Protein AF-A0A3C0HRX6-F1 (afdb_monomer_lite)

Structure (mmCIF, N/CA/C/O backbone):
data_AF-A0A3C0HRX6-F1
#
_entry.id   AF-A0A3C0HRX6-F1
#
loop_
_atom_site.group_PDB
_atom_site.id
_atom_site.type_symbol
_atom_site.label_atom_id
_atom_site.label_alt_id
_atom_site.label_comp_id
_atom_site.label_asym_id
_atom_site.label_entity_id
_atom_site.label_seq_id
_atom_site.pdbx_PDB_ins_code
_atom_site.Cartn_x
_atom_site.Cartn_y
_atom_site.Cartn_z
_atom_site.occupancy
_atom_site.B_iso_or_equiv
_atom_site.auth_seq_id
_atom_site.auth_comp_id
_atom_site.auth_asym_id
_atom_site.auth_atom_id
_atom_site.pdbx_PDB_model_num
ATOM 1 N N . MET A 1 1 ? -12.037 11.827 -1.129 1.00 66.50 1 MET A N 1
ATOM 2 C CA . MET A 1 1 ? -11.758 10.408 -0.807 1.00 66.50 1 MET A CA 1
ATOM 3 C C . MET A 1 1 ? -10.413 10.347 -0.097 1.00 66.50 1 MET A C 1
ATOM 5 O O . MET A 1 1 ? -9.444 10.792 -0.698 1.00 66.50 1 MET A O 1
ATOM 9 N N . LEU A 1 2 ? -10.345 9.863 1.151 1.00 84.00 2 LEU A N 1
ATOM 10 C CA . LEU A 1 2 ? -9.117 9.902 1.969 1.00 84.00 2 LEU A CA 1
ATOM 11 C C . LEU A 1 2 ? -7.925 9.179 1.317 1.00 84.00 2 LEU A C 1
ATOM 13 O O . LEU A 1 2 ? -6.809 9.669 1.400 1.00 84.00 2 LEU A O 1
ATOM 17 N N . ALA A 1 3 ? -8.166 8.091 0.579 1.00 83.06 3 ALA A N 1
ATOM 18 C CA . ALA A 1 3 ? -7.109 7.375 -0.141 1.00 83.06 3 ALA A CA 1
ATOM 19 C C . ALA A 1 3 ? -6.370 8.255 -1.170 1.00 83.06 3 ALA A C 1
ATOM 21 O O . ALA A 1 3 ? -5.148 8.217 -1.248 1.00 83.06 3 ALA A O 1
ATOM 22 N N . MET A 1 4 ? -7.097 9.081 -1.933 1.00 87.75 4 MET A N 1
ATOM 23 C CA . MET A 1 4 ? -6.472 10.023 -2.873 1.00 87.75 4 MET A CA 1
ATOM 24 C C . MET A 1 4 ? -5.840 11.217 -2.158 1.00 87.75 4 MET A C 1
ATOM 26 O O . MET A 1 4 ? -4.866 11.760 -2.663 1.00 87.75 4 MET A O 1
ATOM 30 N N . ALA A 1 5 ? -6.382 11.617 -1.001 1.00 93.00 5 ALA A N 1
ATOM 31 C CA . ALA A 1 5 ? -5.783 12.670 -0.187 1.00 93.00 5 ALA A CA 1
ATOM 32 C C . ALA A 1 5 ? -4.402 12.238 0.314 1.00 93.00 5 ALA A C 1
ATOM 34 O O . ALA A 1 5 ? -3.450 12.965 0.090 1.00 93.00 5 ALA A O 1
ATOM 35 N N . TRP A 1 6 ? -4.282 11.032 0.878 1.00 93.88 6 TRP A N 1
ATOM 36 C CA . TRP A 1 6 ? -2.997 10.452 1.274 1.00 93.88 6 TRP A CA 1
ATOM 37 C C . TRP A 1 6 ? -2.036 10.297 0.091 1.00 93.88 6 TRP A C 1
ATOM 39 O O . TRP A 1 6 ? -0.898 10.751 0.165 1.00 93.88 6 TRP A O 1
ATOM 49 N N . LEU A 1 7 ? -2.485 9.686 -1.011 1.00 91.19 7 LEU A N 1
ATOM 50 C CA . LEU A 1 7 ? -1.613 9.367 -2.145 1.00 91.19 7 LEU A CA 1
ATOM 51 C C . LEU A 1 7 ? -0.981 10.612 -2.790 1.00 91.19 7 LEU A C 1
ATOM 53 O O . LEU A 1 7 ? 0.128 10.535 -3.310 1.00 91.19 7 LEU A O 1
ATOM 57 N N . LEU A 1 8 ? -1.705 11.733 -2.784 1.00 91.00 8 LEU A N 1
ATOM 58 C CA . LEU A 1 8 ? -1.286 12.993 -3.400 1.00 91.00 8 LEU A CA 1
ATOM 59 C C . LEU A 1 8 ? -0.737 14.008 -2.386 1.00 91.00 8 LEU A C 1
ATOM 61 O O . LEU A 1 8 ? -0.367 15.110 -2.784 1.00 91.00 8 LEU A O 1
ATOM 65 N N . ASP A 1 9 ? -0.709 13.672 -1.096 1.00 94.19 9 ASP A N 1
ATOM 66 C CA . ASP A 1 9 ? -0.197 14.566 -0.062 1.00 94.19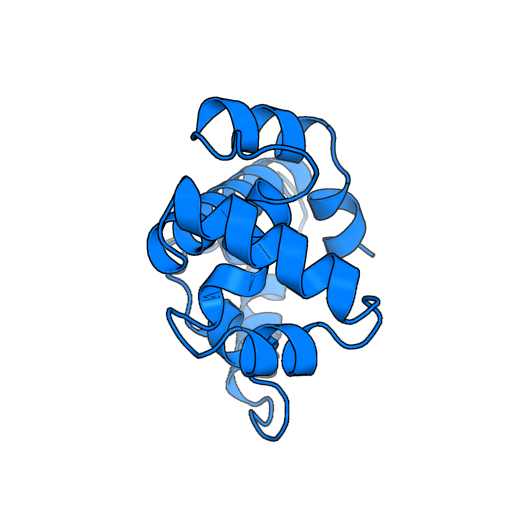 9 ASP A CA 1
ATOM 67 C C . ASP A 1 9 ? 1.315 14.772 -0.238 1.00 94.19 9 ASP A C 1
ATOM 69 O O . ASP A 1 9 ? 2.077 13.820 -0.437 1.00 94.19 9 ASP A O 1
ATOM 73 N N . GLU A 1 10 ? 1.774 16.017 -0.119 1.00 93.50 10 GLU A N 1
ATOM 74 C CA . GLU A 1 10 ? 3.199 16.353 -0.201 1.00 93.50 10 GLU A CA 1
ATOM 75 C C . GLU A 1 10 ? 4.028 15.611 0.857 1.00 93.50 10 GLU A C 1
ATOM 77 O O . GLU A 1 10 ? 5.176 15.241 0.600 1.00 93.50 10 GLU A O 1
ATOM 82 N N . SER A 1 11 ? 3.448 15.338 2.033 1.00 93.94 11 SER A N 1
ATOM 83 C CA . SER A 1 11 ? 4.100 14.545 3.079 1.00 93.94 11 SER A CA 1
ATOM 84 C C . SER A 1 11 ? 4.359 13.104 2.644 1.00 93.94 11 SER A C 1
ATOM 86 O O . SER A 1 11 ? 5.432 12.587 2.946 1.00 93.94 11 SER A O 1
ATOM 88 N N . THR A 1 12 ? 3.458 12.486 1.876 1.00 92.56 12 THR A N 1
ATOM 89 C CA . THR A 1 12 ? 3.631 11.129 1.334 1.00 92.56 12 THR A CA 1
ATOM 90 C C . THR A 1 12 ? 4.786 11.083 0.341 1.00 92.56 12 THR A C 1
ATOM 92 O O . THR A 1 12 ? 5.641 10.202 0.426 1.00 92.56 12 THR A O 1
ATOM 95 N N . ILE A 1 13 ? 4.857 12.062 -0.566 1.00 90.12 13 ILE A N 1
ATOM 96 C CA . ILE A 1 13 ? 5.932 12.160 -1.565 1.00 90.12 13 ILE A CA 1
ATOM 97 C C . ILE A 1 13 ? 7.278 12.390 -0.872 1.00 90.12 13 ILE A C 1
ATOM 99 O O . ILE A 1 13 ? 8.242 11.663 -1.123 1.00 90.12 13 ILE A O 1
ATOM 103 N N . ARG A 1 14 ? 7.337 13.366 0.044 1.00 93.12 14 ARG A N 1
ATOM 104 C CA . ARG A 1 14 ? 8.545 13.679 0.818 1.00 93.12 14 ARG A CA 1
ATOM 105 C C . ARG A 1 14 ? 9.016 12.468 1.617 1.00 93.12 14 ARG A C 1
ATOM 107 O O . ARG A 1 14 ? 10.194 12.125 1.564 1.00 93.12 14 ARG A O 1
ATOM 114 N N . ARG A 1 15 ? 8.101 11.800 2.323 1.00 94.31 15 ARG A N 1
ATOM 115 C CA . ARG A 1 15 ? 8.422 10.632 3.144 1.00 94.31 15 ARG A CA 1
ATOM 116 C C . ARG A 1 15 ? 8.881 9.448 2.296 1.00 94.31 15 ARG A C 1
ATOM 118 O O . ARG A 1 15 ? 9.822 8.763 2.679 1.00 94.31 15 ARG A O 1
ATOM 125 N N . GLY A 1 16 ? 8.283 9.248 1.122 1.00 92.06 16 GLY A N 1
ATOM 126 C CA . GLY A 1 16 ? 8.741 8.255 0.152 1.00 92.06 16 GLY A CA 1
ATOM 127 C C . GLY A 1 16 ? 10.190 8.488 -0.268 1.00 92.06 16 GLY A C 1
ATOM 128 O O . GLY A 1 16 ? 10.990 7.556 -0.225 1.00 92.06 16 GLY A O 1
ATOM 129 N N . ALA A 1 17 ? 10.556 9.730 -0.592 1.00 91.31 17 ALA A N 1
ATOM 130 C CA . ALA A 1 17 ? 11.934 10.078 -0.935 1.00 91.31 17 ALA A CA 1
ATOM 131 C C . ALA A 1 17 ? 12.910 9.844 0.236 1.00 91.31 17 ALA A C 1
ATOM 133 O O . ALA A 1 17 ? 13.979 9.271 0.029 1.00 91.31 17 ALA A O 1
ATOM 134 N N . GLU A 1 18 ? 12.534 10.218 1.467 1.00 94.12 18 GLU A N 1
ATOM 135 C CA . GLU A 1 18 ? 13.324 9.957 2.686 1.00 94.12 18 GLU A CA 1
ATOM 136 C C . GLU A 1 18 ? 13.562 8.458 2.935 1.00 94.12 18 GLU A C 1
ATOM 138 O O . GLU A 1 18 ? 14.605 8.079 3.467 1.00 94.12 18 GLU A O 1
ATOM 143 N N . LEU A 1 19 ? 12.603 7.612 2.550 1.00 93.00 19 LEU A N 1
ATOM 144 C CA . LEU A 1 19 ? 12.647 6.157 2.713 1.00 93.00 19 LEU A CA 1
ATOM 145 C C . LEU A 1 19 ? 13.184 5.419 1.472 1.00 93.00 19 LEU A C 1
ATOM 147 O O . LEU A 1 19 ? 13.131 4.192 1.417 1.00 93.00 19 LEU A O 1
ATOM 151 N N . GLY A 1 20 ? 13.733 6.142 0.490 1.00 89.06 20 GLY A N 1
ATOM 152 C CA . GLY A 1 20 ? 14.445 5.551 -0.647 1.00 89.06 20 GLY A CA 1
ATOM 153 C C . GLY A 1 20 ? 13.595 5.247 -1.884 1.00 89.06 20 GLY A C 1
ATOM 154 O O . GLY A 1 20 ? 14.091 4.617 -2.814 1.00 89.06 20 GLY A O 1
ATOM 155 N N . LEU A 1 21 ? 12.346 5.719 -1.959 1.00 89.25 21 LEU A N 1
ATOM 156 C CA . LEU A 1 21 ? 11.518 5.646 -3.172 1.00 89.25 21 LEU A CA 1
ATOM 157 C C . LEU A 1 21 ? 11.901 6.750 -4.165 1.00 89.25 21 LEU A C 1
ATOM 159 O O . LEU A 1 21 ? 11.108 7.636 -4.479 1.00 89.25 21 LEU A O 1
ATOM 163 N N . THR A 1 22 ? 13.144 6.704 -4.638 1.00 83.94 22 THR A N 1
ATOM 164 C CA . THR A 1 22 ? 13.778 7.757 -5.448 1.00 83.94 22 THR A CA 1
ATOM 165 C C . THR A 1 22 ? 13.918 7.396 -6.926 1.00 83.94 22 THR A C 1
ATOM 167 O O . THR A 1 22 ? 14.546 8.144 -7.674 1.00 83.94 22 THR A O 1
ATOM 170 N N . ALA A 1 23 ? 13.345 6.266 -7.359 1.00 82.69 23 ALA A N 1
ATOM 171 C CA . ALA A 1 23 ? 13.358 5.861 -8.761 1.00 82.69 23 ALA A CA 1
ATOM 172 C C . ALA A 1 23 ? 12.779 6.965 -9.656 1.00 82.69 23 ALA A C 1
ATOM 174 O O . ALA A 1 23 ? 11.774 7.589 -9.307 1.00 82.69 23 ALA A O 1
ATOM 175 N N . GLU A 1 24 ? 13.415 7.184 -10.809 1.00 76.88 24 GLU A N 1
ATOM 176 C CA . GLU A 1 24 ? 13.049 8.258 -11.730 1.00 76.88 24 GLU A CA 1
ATOM 177 C C . GLU A 1 24 ? 11.569 8.200 -12.147 1.00 76.88 24 GLU A C 1
ATOM 179 O O . GLU A 1 24 ? 10.940 7.139 -12.239 1.00 76.88 24 GLU A O 1
ATOM 184 N N . GLY A 1 25 ? 10.999 9.380 -12.406 1.00 81.00 25 GLY A N 1
ATOM 185 C CA . GLY A 1 25 ? 9.587 9.520 -12.738 1.00 81.00 25 GLY A CA 1
ATOM 186 C C . GLY A 1 25 ? 8.682 9.010 -11.614 1.00 81.00 25 GLY A C 1
ATOM 187 O O . GLY A 1 25 ? 8.796 9.431 -10.468 1.00 81.00 25 GLY A O 1
ATOM 188 N N . MET A 1 26 ? 7.759 8.110 -11.954 1.00 90.25 26 MET A N 1
ATOM 189 C CA . MET A 1 26 ? 6.813 7.501 -11.009 1.00 90.25 26 MET A CA 1
ATOM 190 C C . MET A 1 26 ? 7.216 6.064 -10.638 1.00 90.25 26 MET A C 1
ATOM 192 O O . MET A 1 26 ? 6.369 5.270 -10.222 1.00 90.25 26 MET A O 1
ATOM 196 N N . GLY A 1 27 ? 8.500 5.706 -10.768 1.00 92.00 27 GLY A N 1
ATOM 197 C CA . GLY A 1 27 ? 8.985 4.371 -10.410 1.00 92.00 27 GLY A CA 1
ATOM 198 C C . GLY A 1 27 ? 8.748 4.036 -8.936 1.00 92.00 27 GLY A C 1
ATOM 199 O O . GLY A 1 27 ? 8.249 2.956 -8.623 1.00 92.00 27 GLY A O 1
ATOM 200 N N . GLY A 1 28 ? 8.984 4.997 -8.033 1.00 93.38 28 GLY A N 1
ATOM 201 C CA . GLY A 1 28 ? 8.704 4.840 -6.600 1.00 93.38 28 GLY A CA 1
ATOM 202 C C . GLY A 1 28 ? 7.217 4.621 -6.295 1.00 93.38 28 GLY A C 1
ATOM 203 O O . GLY A 1 28 ? 6.874 3.842 -5.409 1.00 93.38 28 GLY A O 1
ATOM 204 N N . TYR A 1 29 ? 6.319 5.233 -7.074 1.00 94.31 29 TYR A N 1
ATOM 205 C CA . TYR A 1 29 ? 4.884 4.946 -7.002 1.00 94.31 29 TYR A CA 1
ATOM 206 C C . TYR A 1 29 ? 4.570 3.517 -7.455 1.00 94.31 29 TYR A C 1
ATOM 208 O O . TYR A 1 29 ? 3.763 2.848 -6.812 1.00 94.31 29 TYR A O 1
ATOM 216 N N . ALA A 1 30 ? 5.204 3.030 -8.525 1.00 96.31 30 ALA A N 1
ATOM 217 C CA . ALA A 1 30 ? 4.944 1.691 -9.040 1.00 96.31 30 ALA A CA 1
ATOM 218 C C . ALA A 1 30 ? 5.334 0.601 -8.031 1.00 96.31 30 ALA A C 1
ATOM 220 O O . ALA A 1 30 ? 4.478 -0.192 -7.636 1.00 96.31 30 ALA A O 1
ATOM 221 N N . VAL A 1 31 ? 6.582 0.589 -7.545 1.00 96.38 31 VAL A N 1
ATOM 222 C CA . VAL A 1 31 ? 7.005 -0.402 -6.532 1.00 96.38 31 VAL A CA 1
ATOM 223 C C . VAL A 1 31 ? 6.414 -0.142 -5.152 1.00 96.38 31 VAL A C 1
ATOM 225 O O . VAL A 1 31 ? 6.241 -1.084 -4.391 1.00 96.38 31 VAL A O 1
ATOM 228 N N . GLY A 1 32 ? 6.036 1.096 -4.840 1.00 96.38 32 GLY A N 1
ATOM 229 C CA . GLY A 1 32 ? 5.314 1.423 -3.617 1.00 96.38 32 GLY A CA 1
ATOM 230 C C . GLY A 1 32 ? 3.886 0.882 -3.627 1.00 96.38 32 GLY A C 1
ATOM 231 O O . GLY A 1 32 ? 3.517 -0.001 -2.856 1.00 96.38 32 GLY A O 1
ATOM 232 N N . ARG A 1 33 ? 3.054 1.395 -4.536 1.00 95.62 33 ARG A N 1
ATOM 233 C CA . ARG A 1 33 ? 1.61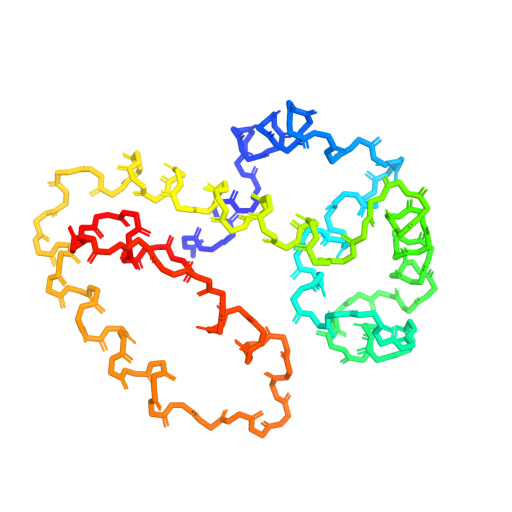8 1.111 -4.543 1.00 95.62 33 ARG A CA 1
ATOM 234 C C . ARG A 1 33 ? 1.259 -0.258 -5.106 1.00 95.62 33 ARG A C 1
ATOM 236 O O . ARG A 1 33 ? 0.323 -0.882 -4.602 1.00 95.62 33 ARG A O 1
ATOM 243 N N . LEU A 1 34 ? 1.948 -0.698 -6.155 1.00 97.62 34 LEU A N 1
ATOM 244 C CA . LEU A 1 34 ? 1.687 -1.982 -6.806 1.00 97.62 34 LEU A CA 1
ATOM 245 C C . LEU A 1 34 ? 2.629 -3.081 -6.296 1.00 97.62 34 LEU A C 1
ATOM 247 O O . LEU A 1 34 ? 2.444 -4.245 -6.644 1.00 97.62 34 LEU A O 1
ATOM 251 N N . GLY A 1 35 ? 3.594 -2.745 -5.433 1.00 97.94 35 GLY A N 1
ATOM 252 C CA . GLY A 1 35 ? 4.545 -3.702 -4.867 1.00 97.94 35 GLY A CA 1
ATOM 253 C C . GLY A 1 35 ? 3.901 -4.836 -4.073 1.00 97.94 35 GLY A C 1
ATOM 254 O O . GLY A 1 35 ? 4.438 -5.939 -4.023 1.00 97.94 35 GLY A O 1
ATOM 255 N N . VAL A 1 36 ? 2.699 -4.603 -3.535 1.00 98.31 36 VAL A N 1
ATOM 256 C CA . VAL A 1 36 ? 1.894 -5.612 -2.828 1.00 98.31 36 VAL A CA 1
ATOM 257 C C . VAL A 1 36 ? 1.507 -6.810 -3.710 1.00 98.31 36 VAL A C 1
ATOM 259 O O . VAL A 1 36 ? 1.075 -7.838 -3.201 1.00 98.31 36 VAL A O 1
ATOM 262 N N . LEU A 1 37 ? 1.662 -6.697 -5.035 1.00 98.19 37 LEU A N 1
ATOM 263 C CA . LEU A 1 37 ? 1.491 -7.798 -5.990 1.00 98.19 37 LEU A CA 1
ATOM 264 C C . LEU A 1 37 ? 2.701 -8.752 -6.026 1.00 98.19 37 LEU A C 1
ATOM 266 O O . LEU A 1 37 ? 2.654 -9.781 -6.702 1.00 98.19 37 LEU A O 1
ATOM 270 N N . GLY A 1 38 ? 3.786 -8.410 -5.328 1.00 97.00 38 GLY A N 1
ATOM 271 C CA . GLY A 1 38 ? 5.034 -9.162 -5.311 1.00 97.00 38 GLY A CA 1
ATOM 272 C C . GLY A 1 38 ? 5.788 -9.116 -6.641 1.00 97.00 38 GLY A C 1
ATOM 273 O O . GLY A 1 38 ? 5.495 -8.320 -7.536 1.00 97.00 38 GLY A O 1
ATOM 274 N N . ASP A 1 39 ? 6.770 -10.005 -6.781 1.00 96.00 39 ASP A N 1
ATOM 275 C CA . ASP A 1 39 ? 7.659 -10.067 -7.949 1.00 96.00 39 ASP A CA 1
ATOM 276 C C . ASP A 1 39 ? 7.056 -10.849 -9.132 1.00 96.00 39 ASP A C 1
ATOM 278 O O . ASP A 1 39 ? 7.703 -11.648 -9.803 1.00 96.00 39 ASP A O 1
ATOM 282 N N . CYS A 1 40 ? 5.763 -10.645 -9.386 1.00 97.75 40 CYS A N 1
ATOM 283 C CA . CYS A 1 40 ? 5.076 -11.235 -10.532 1.00 97.75 40 CYS A CA 1
ATOM 284 C C . CYS A 1 40 ? 5.545 -10.608 -11.864 1.00 97.75 40 CYS A C 1
ATOM 286 O O . CYS A 1 40 ? 6.161 -9.537 -11.852 1.00 97.75 40 CYS A O 1
ATOM 288 N N . PRO A 1 41 ? 5.253 -11.219 -13.028 1.00 98.25 41 PRO A N 1
ATOM 289 C CA . PRO A 1 41 ? 5.504 -10.591 -14.326 1.00 98.25 41 PRO A CA 1
ATOM 290 C C . PRO A 1 41 ? 4.871 -9.196 -14.435 1.00 98.25 41 PRO A C 1
ATOM 292 O O . PRO A 1 41 ? 3.791 -8.963 -13.893 1.00 98.25 41 PRO A O 1
ATOM 295 N N . ILE A 1 42 ? 5.517 -8.273 -15.155 1.00 98.19 42 ILE A N 1
ATOM 296 C CA . ILE A 1 42 ? 5.063 -6.873 -15.260 1.00 98.19 42 ILE A CA 1
ATOM 297 C C . ILE A 1 42 ? 3.647 -6.774 -15.846 1.00 98.19 42 ILE A C 1
ATOM 299 O O . ILE A 1 42 ? 2.847 -5.986 -15.348 1.00 98.19 42 ILE A O 1
ATOM 303 N N . ASP A 1 43 ? 3.282 -7.637 -16.796 1.00 97.75 43 ASP A N 1
ATOM 304 C CA . ASP A 1 43 ? 1.927 -7.678 -17.364 1.00 97.75 43 ASP A CA 1
ATOM 305 C C . ASP A 1 43 ? 0.837 -7.930 -16.309 1.00 97.75 43 ASP A C 1
ATOM 307 O O . ASP A 1 43 ? -0.274 -7.412 -16.425 1.00 97.75 43 ASP A O 1
ATOM 311 N N . ASN A 1 44 ? 1.148 -8.657 -15.228 1.00 97.75 44 ASN A N 1
ATOM 312 C CA . ASN A 1 44 ? 0.213 -8.840 -14.117 1.00 97.75 44 ASN A CA 1
ATOM 313 C C . ASN A 1 44 ? 0.031 -7.539 -13.323 1.00 97.75 44 ASN A C 1
ATOM 315 O O . ASN A 1 44 ? -1.073 -7.249 -12.859 1.00 97.75 44 ASN A O 1
ATOM 319 N N . VAL A 1 45 ? 1.096 -6.742 -13.184 1.00 98.06 45 VAL A N 1
ATOM 320 C CA . VAL A 1 45 ? 1.031 -5.410 -12.567 1.00 98.06 45 VAL A CA 1
A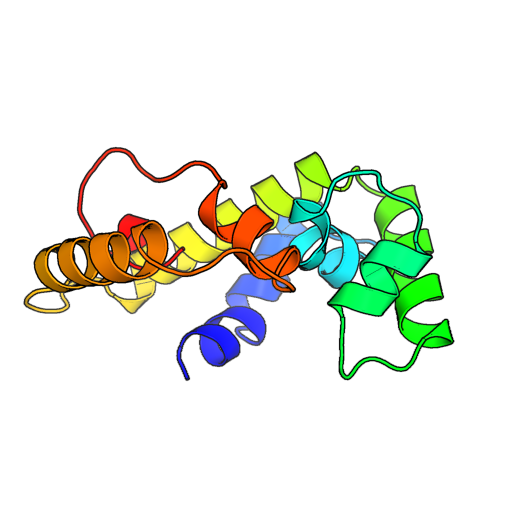TOM 321 C C . VAL A 1 45 ? 0.217 -4.459 -13.440 1.00 98.06 45 VAL A C 1
ATOM 323 O O . VAL A 1 45 ? -0.679 -3.788 -12.933 1.00 98.06 45 VAL A O 1
ATOM 326 N N . VAL A 1 46 ? 0.463 -4.455 -14.753 1.00 97.62 46 VAL A N 1
ATOM 327 C CA . VAL A 1 46 ? -0.305 -3.670 -15.733 1.00 97.62 46 VAL A CA 1
ATOM 328 C C . VAL A 1 46 ? -1.788 -4.045 -15.683 1.00 97.62 46 VAL A C 1
ATOM 330 O O . VAL A 1 46 ? -2.640 -3.165 -15.564 1.00 97.62 46 VAL A O 1
ATOM 333 N N . GLY A 1 47 ? -2.110 -5.342 -15.678 1.00 97.06 47 GLY A N 1
ATOM 334 C CA . GLY A 1 47 ? -3.486 -5.830 -15.568 1.00 97.06 47 GLY A CA 1
ATOM 335 C C . GLY A 1 47 ? -4.191 -5.402 -14.275 1.00 97.06 47 GLY A C 1
ATOM 336 O O . GLY A 1 47 ? -5.398 -5.172 -14.279 1.00 97.06 47 GLY A O 1
ATOM 337 N N . ALA A 1 48 ? -3.447 -5.234 -13.178 1.00 96.94 48 ALA A N 1
ATOM 338 C CA . ALA A 1 48 ? -3.970 -4.752 -11.899 1.00 96.94 48 ALA A CA 1
ATOM 339 C C . ALA A 1 48 ? -4.017 -3.214 -11.777 1.00 96.94 48 ALA A C 1
ATOM 341 O O . ALA A 1 48 ? -4.622 -2.695 -10.837 1.00 96.94 48 ALA A O 1
ATOM 342 N N . ALA A 1 49 ? -3.388 -2.480 -12.700 1.00 94.81 49 ALA A N 1
ATOM 343 C CA . ALA A 1 49 ? -3.300 -1.020 -12.682 1.00 94.81 49 ALA A CA 1
ATOM 344 C C . ALA A 1 49 ? -4.522 -0.321 -13.318 1.00 94.81 49 ALA A C 1
ATOM 346 O O . ALA A 1 49 ? -4.698 0.884 -13.128 1.00 94.81 49 ALA A O 1
ATOM 347 N N . TYR A 1 50 ? -5.38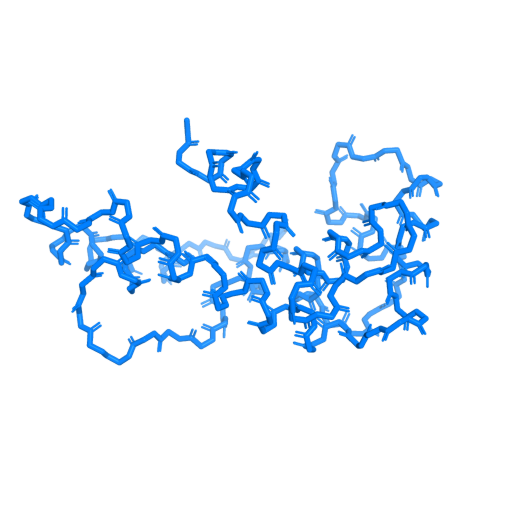2 -1.076 -14.016 1.00 88.06 50 TYR A N 1
ATOM 348 C CA . TYR A 1 50 ? -6.660 -0.683 -14.635 1.00 88.06 50 TYR A CA 1
ATOM 349 C C . TYR A 1 50 ? -6.614 0.527 -15.584 1.00 88.06 50 TYR A C 1
ATOM 351 O O . TYR A 1 50 ? -6.741 0.362 -16.791 1.00 88.06 50 TYR A O 1
ATOM 359 N N . PHE A 1 51 ? -6.492 1.744 -15.050 1.00 87.94 51 PHE A N 1
ATOM 360 C CA . PHE A 1 51 ? -6.612 3.001 -15.802 1.00 87.94 51 PHE A CA 1
ATOM 361 C C . PHE A 1 51 ? -5.283 3.535 -16.339 1.00 87.94 51 PHE A C 1
ATOM 363 O O . PHE A 1 51 ? -5.264 4.552 -17.030 1.00 87.94 51 PHE A O 1
ATOM 370 N N . TRP A 1 52 ? -4.173 2.882 -16.005 1.00 95.12 52 TRP A N 1
ATOM 371 C CA . TRP A 1 52 ? -2.867 3.257 -16.522 1.00 95.12 52 TRP A CA 1
ATOM 372 C C . TRP A 1 52 ? -2.686 2.813 -17.972 1.00 95.12 52 TRP A C 1
ATOM 374 O O . TRP A 1 52 ? -3.071 1.708 -18.350 1.00 95.12 52 TRP A O 1
ATOM 384 N N . GLU A 1 53 ? -2.054 3.669 -18.774 1.00 97.25 53 GLU A N 1
ATOM 385 C CA . GLU A 1 53 ? -1.604 3.278 -20.107 1.00 97.25 53 GLU A CA 1
ATOM 386 C C . GLU A 1 53 ? -0.531 2.167 -19.972 1.00 97.25 53 GLU A C 1
ATOM 388 O O . GLU A 1 53 ? 0.395 2.321 -19.164 1.00 97.25 53 GLU A O 1
ATOM 393 N N . PRO A 1 54 ? -0.658 1.032 -20.693 1.00 97.38 54 PRO A N 1
ATOM 394 C CA . PRO A 1 54 ? 0.189 -0.143 -20.481 1.00 97.38 54 PRO A CA 1
ATOM 395 C C . PRO A 1 54 ? 1.698 0.090 -20.603 1.00 97.38 54 PRO A C 1
ATOM 397 O O . PRO A 1 54 ? 2.454 -0.380 -19.747 1.00 97.38 54 PRO A O 1
ATOM 400 N N . ALA A 1 55 ? 2.156 0.805 -21.634 1.00 97.56 55 ALA A N 1
ATOM 401 C CA . ALA A 1 55 ? 3.586 1.034 -21.846 1.00 97.56 55 ALA A CA 1
ATOM 402 C C . ALA A 1 55 ? 4.173 1.939 -20.753 1.00 97.56 55 ALA A C 1
ATOM 404 O O . ALA A 1 55 ? 5.267 1.700 -20.244 1.00 97.56 55 ALA A O 1
ATOM 405 N N . THR A 1 56 ? 3.398 2.932 -20.330 1.00 97.06 56 THR A N 1
ATOM 406 C CA . THR A 1 56 ? 3.722 3.845 -19.238 1.00 97.06 56 THR A CA 1
ATOM 407 C C . THR A 1 56 ? 3.867 3.090 -17.919 1.00 97.06 56 THR A C 1
ATOM 409 O O . THR A 1 56 ? 4.871 3.254 -17.229 1.00 97.06 56 THR A O 1
ATOM 412 N N . MET A 1 57 ? 2.908 2.222 -17.574 1.00 97.62 57 MET A N 1
ATOM 413 C CA . MET A 1 57 ? 2.995 1.409 -16.355 1.00 97.62 57 MET A CA 1
ATOM 414 C C . MET A 1 57 ? 4.174 0.435 -16.405 1.00 97.62 57 MET A C 1
ATOM 416 O O . MET A 1 57 ? 4.879 0.285 -15.412 1.00 97.62 57 MET A O 1
ATOM 420 N N . THR A 1 58 ? 4.433 -0.172 -17.565 1.00 97.75 58 THR A N 1
ATOM 421 C CA . THR A 1 58 ? 5.594 -1.050 -17.769 1.00 97.75 58 THR A CA 1
ATOM 422 C C . THR A 1 58 ? 6.894 -0.317 -17.441 1.00 97.75 58 THR A C 1
ATOM 424 O O . THR A 1 58 ? 7.632 -0.759 -16.563 1.00 97.75 58 THR A O 1
ATOM 427 N N . ALA A 1 59 ? 7.115 0.856 -18.042 1.00 97.50 59 ALA A N 1
ATOM 428 C CA . ALA A 1 59 ? 8.311 1.660 -17.800 1.00 97.50 59 ALA A CA 1
ATOM 429 C C . ALA A 1 59 ? 8.451 2.089 -16.326 1.00 97.50 59 ALA A C 1
ATOM 431 O O . ALA A 1 59 ? 9.548 2.062 -15.769 1.00 97.50 59 ALA A O 1
ATOM 432 N N . MET A 1 60 ? 7.344 2.451 -15.662 1.00 97.44 60 MET A N 1
ATOM 433 C CA . MET A 1 60 ? 7.361 2.792 -14.234 1.00 97.44 60 MET A CA 1
ATOM 434 C C . MET A 1 60 ? 7.747 1.591 -13.363 1.00 97.44 60 MET A C 1
ATOM 436 O O . MET A 1 60 ? 8.538 1.738 -12.433 1.00 97.44 60 MET A O 1
ATOM 440 N N . VAL A 1 61 ? 7.215 0.400 -13.652 1.00 97.50 61 VAL A N 1
ATOM 441 C CA . VAL A 1 61 ? 7.542 -0.818 -12.897 1.00 97.50 61 VAL A CA 1
ATOM 442 C C . VAL A 1 61 ? 8.998 -1.222 -13.117 1.00 97.50 61 VAL A C 1
ATOM 444 O O . VAL A 1 61 ? 9.665 -1.557 -12.142 1.00 97.50 61 VAL A O 1
ATOM 447 N N . GLU A 1 62 ? 9.511 -1.156 -14.347 1.00 97.25 62 GLU A N 1
ATOM 448 C CA . GLU A 1 62 ? 10.924 -1.431 -14.650 1.00 97.25 62 GLU A CA 1
ATOM 449 C C . GLU A 1 62 ? 11.855 -0.485 -13.885 1.00 97.25 62 GLU A C 1
ATOM 451 O O . GLU A 1 62 ? 12.753 -0.944 -13.175 1.00 97.25 62 GLU A O 1
ATOM 456 N N . ALA A 1 63 ? 11.599 0.826 -13.957 1.00 96.56 63 ALA A N 1
ATOM 457 C CA . ALA A 1 63 ? 12.382 1.831 -13.243 1.00 96.56 63 ALA A CA 1
ATOM 458 C C . ALA A 1 63 ? 12.321 1.636 -11.720 1.00 96.56 63 ALA A C 1
ATOM 460 O O . ALA A 1 63 ? 13.339 1.726 -11.035 1.00 96.56 63 ALA A O 1
ATOM 461 N N . GLY A 1 64 ? 11.136 1.334 -11.182 1.00 96.50 64 GLY A N 1
ATOM 462 C CA . GLY A 1 64 ? 10.955 1.066 -9.759 1.00 96.50 64 GLY A CA 1
ATOM 463 C C . GLY A 1 64 ? 11.698 -0.190 -9.298 1.00 96.50 64 GLY A C 1
ATOM 464 O O . GLY A 1 64 ? 12.440 -0.132 -8.319 1.00 96.50 64 GLY A O 1
ATOM 465 N N . ARG A 1 65 ? 11.546 -1.314 -10.016 1.00 96.56 65 ARG A N 1
ATOM 466 C CA . ARG A 1 65 ? 12.184 -2.599 -9.669 1.00 96.56 65 ARG A CA 1
ATOM 467 C C . ARG A 1 65 ? 13.704 -2.567 -9.800 1.00 96.56 65 ARG A C 1
ATOM 469 O O . ARG A 1 65 ? 14.378 -3.320 -9.107 1.00 96.56 65 ARG A O 1
ATOM 476 N N . ALA A 1 66 ? 14.247 -1.693 -10.647 1.00 95.19 66 ALA A N 1
ATOM 477 C CA . ALA A 1 66 ? 15.687 -1.459 -10.725 1.00 95.19 66 ALA A CA 1
ATOM 478 C C . ALA A 1 66 ? 16.260 -0.790 -9.459 1.00 95.19 66 ALA A C 1
ATOM 480 O O . ALA A 1 66 ? 17.453 -0.925 -9.192 1.00 95.19 66 ALA A O 1
ATOM 481 N N . ALA A 1 67 ? 15.431 -0.078 -8.687 1.00 93.44 67 ALA A N 1
ATOM 482 C CA . ALA A 1 67 ? 15.850 0.646 -7.487 1.00 93.44 67 ALA A CA 1
ATOM 483 C C . ALA A 1 67 ? 15.508 -0.081 -6.176 1.00 93.44 67 ALA A C 1
ATOM 485 O O . ALA A 1 67 ? 16.266 0.018 -5.213 1.00 93.44 67 ALA A O 1
ATOM 486 N N . MET A 1 68 ? 14.368 -0.777 -6.115 1.00 95.19 68 MET A N 1
ATOM 487 C CA . MET A 1 68 ? 13.849 -1.388 -4.888 1.00 95.19 68 MET A CA 1
ATOM 488 C C . MET A 1 68 ? 12.968 -2.598 -5.211 1.00 95.19 68 MET A C 1
ATOM 490 O O . MET A 1 68 ? 12.219 -2.581 -6.192 1.00 95.19 68 MET A O 1
ATOM 494 N N . SER A 1 69 ? 13.012 -3.648 -4.382 1.00 97.06 69 SER A N 1
ATOM 495 C CA . SER A 1 69 ? 12.127 -4.795 -4.597 1.00 97.06 69 SER A CA 1
ATOM 496 C C . SER A 1 69 ? 10.651 -4.417 -4.366 1.00 97.06 69 SER A C 1
ATOM 498 O O . SER A 1 69 ? 10.352 -3.554 -3.536 1.00 97.06 69 SER A O 1
ATOM 500 N N . PRO A 1 70 ? 9.692 -5.085 -5.038 1.00 97.88 70 PRO A N 1
ATOM 501 C CA . PRO A 1 70 ? 8.262 -4.852 -4.813 1.00 97.88 70 PRO A CA 1
ATOM 502 C C . PRO A 1 70 ? 7.841 -4.968 -3.339 1.00 97.88 70 PRO A C 1
ATOM 504 O O . PRO A 1 70 ? 7.035 -4.175 -2.860 1.00 97.88 70 PRO A O 1
ATOM 507 N N . ALA A 1 71 ? 8.410 -5.930 -2.604 1.00 97.75 71 ALA A N 1
ATOM 508 C CA . ALA A 1 71 ? 8.083 -6.153 -1.198 1.00 97.75 71 ALA A CA 1
ATOM 509 C C . ALA A 1 71 ? 8.581 -5.013 -0.292 1.00 97.75 71 ALA A C 1
ATOM 511 O O . ALA A 1 71 ? 7.842 -4.556 0.579 1.00 97.75 71 ALA A O 1
ATOM 512 N N . GLU A 1 72 ? 9.806 -4.528 -0.515 1.00 97.62 72 GLU A N 1
ATOM 513 C CA . GLU A 1 72 ? 10.349 -3.370 0.208 1.00 97.62 72 GLU A CA 1
ATOM 514 C C . GLU A 1 72 ? 9.534 -2.108 -0.094 1.00 97.62 72 GLU A C 1
ATOM 516 O O . GLU A 1 72 ? 9.132 -1.402 0.831 1.00 97.62 72 GLU A O 1
ATOM 521 N N . GLY A 1 73 ? 9.208 -1.867 -1.368 1.00 97.56 73 GLY A N 1
ATOM 522 C CA . GLY A 1 73 ? 8.404 -0.716 -1.776 1.00 97.56 73 GLY A CA 1
ATOM 523 C C . GLY A 1 73 ? 7.017 -0.719 -1.136 1.00 97.56 73 GLY A C 1
ATOM 524 O O . GLY A 1 73 ? 6.594 0.290 -0.567 1.00 97.56 73 GLY A O 1
ATOM 525 N N . ALA A 1 74 ? 6.339 -1.868 -1.150 1.00 98.19 74 ALA A N 1
ATOM 526 C CA . ALA A 1 74 ? 5.048 -2.048 -0.494 1.00 98.19 74 ALA A CA 1
ATOM 527 C C . ALA A 1 74 ? 5.112 -1.780 1.013 1.00 98.19 74 ALA A C 1
ATOM 529 O O . ALA A 1 74 ? 4.226 -1.113 1.558 1.00 98.19 74 ALA A O 1
ATOM 530 N N . ALA A 1 75 ? 6.152 -2.277 1.688 1.00 97.75 75 ALA A N 1
ATOM 531 C CA . ALA A 1 75 ? 6.354 -2.053 3.116 1.00 97.75 75 ALA A CA 1
ATOM 532 C C . ALA A 1 75 ? 6.541 -0.561 3.427 1.00 97.75 75 ALA A C 1
ATOM 534 O O . ALA A 1 75 ? 5.883 -0.043 4.330 1.00 97.75 75 ALA A O 1
ATOM 535 N N . VAL A 1 76 ? 7.349 0.147 2.630 1.00 97.06 76 VAL A N 1
ATOM 536 C CA . VAL A 1 76 ? 7.530 1.600 2.756 1.00 97.06 76 VAL A CA 1
ATOM 537 C C . VAL A 1 76 ? 6.207 2.339 2.545 1.00 97.06 76 VAL A C 1
ATOM 539 O O . VAL A 1 76 ? 5.820 3.159 3.373 1.00 97.06 76 VAL A O 1
ATOM 542 N N . TYR A 1 77 ? 5.463 2.038 1.478 1.00 97.00 77 TYR A N 1
ATOM 543 C CA . TYR A 1 77 ? 4.180 2.698 1.206 1.00 97.00 77 TYR A CA 1
ATOM 544 C C . TYR A 1 77 ? 3.135 2.432 2.297 1.00 97.00 77 TYR A C 1
ATOM 546 O O . TYR A 1 77 ? 2.375 3.330 2.659 1.00 97.00 77 TYR A O 1
ATOM 554 N N . THR A 1 78 ? 3.125 1.219 2.848 1.00 97.56 78 THR A N 1
ATOM 555 C CA . THR A 1 78 ? 2.267 0.839 3.978 1.00 97.56 78 THR A CA 1
ATOM 556 C C . THR A 1 78 ? 2.613 1.644 5.225 1.00 97.56 78 THR A C 1
ATOM 558 O O . THR A 1 78 ? 1.717 2.209 5.849 1.00 97.56 78 THR A O 1
ATOM 561 N N . GLN A 1 79 ? 3.903 1.764 5.550 1.00 97.25 79 GLN A N 1
ATOM 562 C CA . GLN A 1 79 ? 4.366 2.593 6.659 1.00 97.25 79 GLN A CA 1
ATOM 563 C C . GLN A 1 79 ? 3.914 4.049 6.485 1.00 97.25 79 GLN A C 1
ATOM 565 O O . GLN A 1 79 ? 3.358 4.629 7.413 1.00 97.25 79 GLN A O 1
ATOM 570 N N . ILE A 1 80 ? 4.087 4.629 5.294 1.00 97.00 80 ILE A N 1
ATOM 571 C CA . ILE A 1 80 ? 3.680 6.016 5.020 1.00 97.00 80 ILE A CA 1
ATOM 572 C C . ILE A 1 80 ? 2.160 6.185 5.153 1.00 97.00 80 ILE A C 1
ATOM 574 O O . ILE A 1 80 ? 1.705 7.185 5.703 1.00 97.00 80 ILE A O 1
ATOM 578 N N . CYS A 1 81 ? 1.371 5.216 4.674 1.00 97.19 81 CYS A N 1
ATOM 579 C CA . CYS A 1 81 ? -0.087 5.205 4.833 1.00 97.19 81 CYS A CA 1
ATOM 580 C C . CYS A 1 81 ? -0.481 5.264 6.314 1.00 97.19 81 CYS A C 1
ATOM 582 O O . CYS A 1 81 ? -1.235 6.144 6.726 1.00 97.19 81 CYS A O 1
ATOM 584 N N . GLN A 1 82 ? 0.114 4.392 7.128 1.00 97.25 82 GLN A N 1
ATOM 585 C CA . GLN A 1 82 ? -0.150 4.302 8.563 1.00 97.25 82 GLN A CA 1
ATOM 586 C C . GLN A 1 82 ? 0.311 5.555 9.324 1.00 97.25 82 GLN A C 1
ATOM 588 O O . GLN A 1 82 ? -0.418 6.040 10.190 1.00 97.25 82 GLN A O 1
ATOM 593 N N . GLU A 1 83 ? 1.486 6.107 8.999 1.00 96.88 83 GLU A N 1
ATOM 594 C CA . GLU A 1 83 ? 2.006 7.362 9.570 1.00 96.88 83 GLU A CA 1
ATOM 595 C C . GLU A 1 83 ? 1.077 8.544 9.240 1.00 96.88 83 GLU A C 1
ATOM 597 O O . GLU A 1 83 ? 0.702 9.317 10.123 1.00 96.88 83 GLU A O 1
ATOM 602 N N . TRP A 1 84 ? 0.635 8.653 7.984 1.00 97.12 84 TRP A N 1
ATOM 603 C CA . TRP A 1 84 ? -0.309 9.689 7.562 1.00 97.12 84 TRP A CA 1
ATOM 604 C C . TRP A 1 84 ? -1.668 9.521 8.253 1.00 97.12 84 TRP A C 1
ATOM 606 O O . TRP A 1 84 ? -2.255 10.490 8.732 1.00 97.12 84 TRP A O 1
ATOM 616 N N . GLY A 1 85 ? -2.146 8.281 8.369 1.00 96.56 85 GLY A N 1
ATOM 617 C CA . GLY A 1 85 ? -3.353 7.921 9.105 1.00 96.56 85 GLY A CA 1
ATOM 618 C C . GLY A 1 85 ? -3.297 8.310 10.579 1.00 96.56 85 GLY A C 1
ATOM 619 O O . GLY A 1 85 ? -4.248 8.901 11.096 1.00 96.56 85 GLY A O 1
ATOM 620 N N . ALA A 1 86 ? -2.166 8.026 11.236 1.00 97.19 86 ALA A N 1
ATOM 621 C CA . ALA A 1 86 ? -1.894 8.428 12.611 1.00 97.19 86 ALA A CA 1
ATOM 622 C C . ALA A 1 86 ? -2.071 9.930 12.817 1.00 97.19 86 ALA A C 1
ATOM 624 O O . ALA A 1 86 ? -2.723 10.340 13.774 1.00 97.19 86 ALA A O 1
ATOM 625 N N . GLU A 1 87 ? -1.516 10.733 11.911 1.00 96.75 87 GLU A N 1
ATOM 626 C CA . GLU A 1 87 ? -1.574 12.189 11.991 1.00 96.75 87 GLU A CA 1
ATOM 627 C C . GLU A 1 87 ? -2.971 12.727 11.657 1.00 96.75 87 GLU A C 1
ATOM 629 O O . GLU A 1 87 ? -3.547 13.495 12.428 1.00 96.75 87 GLU A O 1
ATOM 634 N N . LYS A 1 88 ? -3.540 12.337 10.512 1.00 95.75 88 LYS A N 1
ATOM 635 C CA . LYS A 1 88 ? -4.756 12.974 9.981 1.00 95.75 88 LYS A CA 1
ATOM 636 C C . LYS A 1 88 ? -6.040 12.529 10.661 1.00 95.75 88 LYS A C 1
ATOM 638 O O . LYS A 1 88 ? -7.020 13.269 10.619 1.00 95.75 88 LYS A O 1
ATOM 643 N N . LEU A 1 89 ? -6.054 11.343 11.269 1.00 96.06 89 LEU A N 1
ATOM 644 C CA . LEU A 1 89 ? -7.196 10.855 12.046 1.00 96.06 89 LEU A CA 1
ATOM 645 C C . LEU A 1 89 ? -6.977 11.004 13.561 1.00 96.06 89 LEU A C 1
ATOM 647 O O . LEU A 1 89 ? -7.786 10.510 14.350 1.00 96.06 89 LEU A O 1
ATOM 651 N N . ALA A 1 90 ? -5.910 11.690 13.988 1.00 96.69 90 ALA A N 1
ATOM 652 C CA . ALA A 1 90 ? -5.670 11.985 15.395 1.00 96.69 90 ALA A CA 1
ATOM 653 C C . ALA A 1 90 ? -6.858 12.742 16.011 1.00 96.69 90 ALA A C 1
ATOM 655 O O . ALA A 1 90 ? -7.331 13.742 15.473 1.00 96.69 90 ALA A O 1
ATOM 656 N N . GLY A 1 91 ? -7.344 12.264 17.159 1.00 95.38 91 GLY A N 1
ATOM 657 C CA . GLY A 1 91 ? -8.456 12.893 17.879 1.00 95.38 91 GLY A CA 1
ATOM 658 C C . GLY A 1 91 ? -9.830 12.739 17.218 1.00 95.38 91 GLY A C 1
ATOM 659 O O . GLY A 1 91 ? -10.801 13.292 17.732 1.00 95.38 91 GLY A O 1
ATOM 660 N N . MET A 1 92 ? -9.947 11.988 16.117 1.00 97.19 92 MET A N 1
ATOM 661 C CA . MET A 1 92 ? -11.245 11.665 15.531 1.00 97.19 92 MET A CA 1
ATOM 662 C C . MET A 1 92 ? -12.051 10.785 16.494 1.00 97.19 92 MET A C 1
ATOM 664 O O . MET A 1 92 ? -11.668 9.655 16.810 1.00 97.19 92 MET A O 1
ATOM 668 N N . GLU A 1 93 ? -13.205 11.288 16.928 1.00 98.06 93 GLU A N 1
ATOM 669 C CA . GLU A 1 93 ? -14.133 10.525 17.756 1.00 98.06 93 GLU A CA 1
ATOM 670 C C . GLU A 1 93 ? -14.580 9.248 17.025 1.00 98.06 93 GLU A C 1
ATOM 672 O O . GLU A 1 93 ? -14.998 9.278 15.866 1.00 98.06 93 GLU A O 1
ATOM 677 N N . GLY A 1 94 ? -14.466 8.103 17.701 1.00 97.62 94 GLY A N 1
ATOM 678 C CA . GLY A 1 94 ? -14.886 6.811 17.158 1.00 97.62 94 GLY A CA 1
ATOM 679 C C . GLY A 1 94 ? -13.950 6.197 16.110 1.00 97.62 94 GLY A C 1
ATOM 680 O O . GLY A 1 94 ? -14.351 5.226 15.470 1.00 97.62 94 GLY A O 1
ATOM 681 N N . VAL A 1 95 ? -12.720 6.700 15.936 1.00 97.75 95 VAL A N 1
ATOM 682 C CA . VAL A 1 95 ? -11.756 6.159 14.954 1.00 97.75 95 VAL A CA 1
ATOM 683 C C . VAL A 1 95 ? -11.491 4.661 15.140 1.00 97.75 95 VAL A C 1
ATOM 685 O O . VAL A 1 95 ? -11.539 3.907 14.175 1.00 97.75 95 VAL A O 1
ATOM 688 N N . GLU A 1 96 ? -11.333 4.194 16.379 1.00 97.44 96 GLU A N 1
ATOM 689 C CA . GLU A 1 96 ? -11.145 2.767 16.678 1.00 97.44 96 GLU A CA 1
ATOM 690 C C . GLU A 1 96 ? -12.364 1.939 16.264 1.00 97.44 96 GLU A C 1
ATOM 692 O O . GLU A 1 96 ? -12.237 0.896 15.620 1.00 97.44 96 GLU A O 1
ATOM 697 N N . ARG A 1 97 ? -13.569 2.445 16.559 1.00 97.94 97 ARG A N 1
ATOM 698 C CA . ARG A 1 97 ? -14.819 1.779 16.189 1.00 97.94 97 ARG A CA 1
ATOM 699 C C . ARG A 1 97 ? -15.003 1.715 14.674 1.00 97.94 97 ARG A C 1
ATOM 701 O O . ARG A 1 97 ? -15.517 0.716 14.166 1.00 97.94 97 ARG A O 1
ATOM 708 N N . LEU A 1 98 ? -14.599 2.766 13.961 1.00 97.38 98 LEU A N 1
ATOM 709 C CA . LEU A 1 98 ? -14.560 2.774 12.504 1.00 97.38 98 LEU A CA 1
ATOM 710 C C . LEU A 1 98 ? -13.605 1.689 11.992 1.00 97.38 98 LEU A C 1
ATOM 712 O O . LEU A 1 98 ? -14.024 0.882 11.164 1.00 97.38 98 LEU A O 1
ATOM 716 N N . GLY A 1 99 ? -12.384 1.615 12.533 1.00 96.88 99 GLY A N 1
ATOM 717 C CA . GLY A 1 99 ? -11.409 0.569 12.216 1.00 96.88 99 GLY A CA 1
ATOM 718 C C . GLY A 1 99 ? -11.990 -0.837 12.367 1.00 96.88 99 GLY A C 1
ATOM 719 O O . GLY A 1 99 ? -11.985 -1.608 11.413 1.00 96.88 99 GLY A O 1
ATOM 720 N N . GLU A 1 100 ? -12.617 -1.150 13.504 1.00 97.12 100 GLU A N 1
ATOM 721 C CA . GLU A 1 100 ? -13.266 -2.454 13.727 1.00 97.12 100 GLU A CA 1
ATOM 722 C C . GLU A 1 100 ? -14.323 -2.813 12.671 1.00 97.12 100 GLU A C 1
ATOM 724 O O . GLU A 1 100 ? -14.493 -3.981 12.313 1.00 97.12 100 GLU A O 1
ATOM 729 N N . ILE A 1 101 ? -15.105 -1.829 12.218 1.00 98.00 101 ILE A N 1
ATOM 730 C CA . ILE A 1 101 ? -16.152 -2.045 11.214 1.00 98.00 101 ILE A CA 1
ATOM 731 C C . ILE A 1 101 ? -15.516 -2.256 9.839 1.00 98.00 101 ILE A C 1
ATOM 733 O O . ILE A 1 101 ? -15.888 -3.202 9.143 1.00 98.00 101 ILE A O 1
ATOM 737 N N . LEU A 1 102 ? -14.546 -1.417 9.466 1.00 96.31 102 LEU A N 1
ATOM 738 C CA . LEU A 1 102 ? -13.817 -1.535 8.204 1.00 96.31 102 LEU A CA 1
ATOM 739 C C . LEU A 1 102 ? -13.096 -2.881 8.105 1.00 96.31 102 LEU A C 1
ATOM 741 O O . LEU A 1 102 ? -13.180 -3.533 7.069 1.00 96.31 102 LEU A O 1
ATOM 745 N N . GLU A 1 103 ? -12.486 -3.354 9.192 1.00 95.88 103 GLU A N 1
ATOM 746 C CA . GLU A 1 103 ? -11.847 -4.671 9.237 1.00 95.88 103 GLU A CA 1
ATOM 747 C C . GLU A 1 103 ? -12.829 -5.805 8.923 1.00 95.88 103 GLU A C 1
ATOM 749 O O . GLU A 1 103 ? -12.496 -6.705 8.153 1.00 95.88 103 GLU A O 1
ATOM 754 N N . LYS A 1 104 ? -14.060 -5.756 9.450 1.00 97.69 104 LYS A N 1
ATOM 755 C CA . LYS A 1 104 ? -15.094 -6.761 9.136 1.00 97.69 104 LYS A CA 1
ATOM 756 C C . LYS A 1 104 ? -15.482 -6.731 7.662 1.00 97.69 104 LYS A C 1
ATOM 758 O O . LYS A 1 104 ? -15.668 -7.789 7.062 1.00 97.69 104 LYS A O 1
ATOM 763 N N . VAL A 1 105 ? -15.598 -5.534 7.086 1.00 97.12 105 VAL A N 1
ATOM 764 C CA . VAL A 1 105 ? -15.902 -5.354 5.660 1.00 97.12 105 VAL A CA 1
ATOM 765 C C . VAL A 1 105 ? -14.773 -5.925 4.805 1.00 97.12 105 VAL A C 1
ATOM 767 O O . VAL A 1 105 ? -15.028 -6.759 3.942 1.00 97.12 105 VAL A O 1
ATOM 770 N N . VAL A 1 106 ? -13.529 -5.535 5.083 1.00 96.69 106 VAL A N 1
ATOM 771 C CA . VAL A 1 106 ? -12.334 -5.975 4.351 1.00 96.69 106 VAL A CA 1
ATOM 772 C C . VAL A 1 106 ? -12.129 -7.490 4.463 1.00 96.69 106 VAL A C 1
ATOM 774 O O . VAL A 1 106 ? -11.862 -8.143 3.457 1.00 96.69 106 VAL A O 1
ATOM 777 N N . ALA A 1 107 ? -12.311 -8.072 5.652 1.00 95.69 107 ALA A N 1
ATOM 778 C CA . ALA A 1 107 ? -12.188 -9.515 5.866 1.00 95.69 107 ALA A CA 1
ATOM 779 C C . ALA A 1 107 ? -13.285 -10.329 5.158 1.00 95.69 107 ALA A C 1
ATOM 781 O O . ALA A 1 107 ? -13.059 -11.484 4.806 1.00 95.69 107 ALA A O 1
ATOM 782 N N . SER A 1 108 ? -14.461 -9.733 4.938 1.00 97.25 108 SER A N 1
ATOM 783 C CA . SER A 1 108 ? -15.591 -10.386 4.259 1.00 97.25 108 SER A CA 1
ATOM 784 C C . SER A 1 108 ? -15.614 -10.137 2.746 1.00 97.25 108 SER A C 1
ATOM 786 O O . SER A 1 108 ? -16.426 -10.736 2.040 1.00 97.25 108 SER A O 1
ATOM 788 N N . ALA A 1 109 ? -14.770 -9.235 2.236 1.00 97.69 109 ALA A N 1
ATOM 789 C CA . ALA A 1 109 ? -14.750 -8.866 0.828 1.00 97.69 109 ALA A CA 1
ATOM 790 C C . ALA A 1 109 ? -14.217 -10.010 -0.049 1.00 97.69 109 ALA A C 1
ATOM 792 O O . ALA A 1 109 ? -13.245 -10.689 0.288 1.00 97.69 109 ALA A O 1
ATOM 793 N N . SER A 1 110 ? -14.843 -10.201 -1.214 1.00 97.31 110 SER A N 1
ATOM 794 C CA . SER A 1 110 ? -14.400 -11.207 -2.180 1.00 97.31 110 SER A CA 1
ATOM 795 C C . SER A 1 110 ? -13.044 -10.819 -2.786 1.00 97.31 110 SER A C 1
ATOM 797 O O . SER A 1 110 ? -12.900 -9.690 -3.255 1.00 97.31 110 SER A O 1
ATOM 799 N N . PRO A 1 111 ? -12.059 -11.735 -2.840 1.00 96.62 111 PRO A N 1
ATOM 800 C CA . PRO A 1 111 ? -10.765 -11.472 -3.471 1.00 96.62 111 PRO A CA 1
ATOM 801 C C . PRO A 1 111 ? -10.798 -11.605 -5.005 1.00 96.62 111 PRO A C 1
ATOM 803 O O . PRO A 1 111 ? -9.808 -11.304 -5.674 1.00 96.62 111 PRO A O 1
ATOM 806 N N . LEU A 1 112 ? -11.898 -12.109 -5.577 1.00 96.88 112 LEU A N 1
ATOM 807 C CA . LEU A 1 112 ? -11.978 -12.450 -6.998 1.00 96.88 112 LEU A CA 1
ATOM 808 C C . LEU A 1 112 ? -11.801 -11.211 -7.881 1.00 96.88 112 LEU A C 1
ATOM 810 O O . LEU A 1 112 ? -12.538 -10.238 -7.759 1.00 96.88 112 LEU A O 1
ATOM 814 N N . GLY A 1 113 ? -10.820 -11.271 -8.786 1.00 94.56 113 GLY A N 1
ATOM 815 C CA . GLY A 1 113 ? -10.503 -10.172 -9.700 1.00 94.56 113 GLY A CA 1
ATOM 816 C C . GLY A 1 113 ? -9.884 -8.944 -9.025 1.00 94.56 113 GLY A C 1
ATOM 817 O O . GLY A 1 113 ? -9.759 -7.913 -9.671 1.00 94.56 113 GLY A O 1
ATOM 818 N N . ALA A 1 114 ? -9.480 -9.029 -7.752 1.00 96.19 114 ALA A N 1
ATOM 819 C CA . ALA A 1 114 ? -8.997 -7.880 -6.987 1.00 96.19 114 ALA A CA 1
ATOM 820 C C . ALA A 1 114 ? -7.595 -8.108 -6.374 1.00 96.19 114 ALA A C 1
ATOM 822 O O . ALA A 1 114 ? -7.419 -7.923 -5.169 1.00 96.19 114 ALA A O 1
ATOM 823 N N . PRO A 1 115 ? -6.569 -8.489 -7.164 1.00 96.62 115 PRO A N 1
ATOM 824 C CA . PRO A 1 115 ? -5.252 -8.848 -6.627 1.00 96.62 115 PRO A CA 1
ATOM 825 C C . PRO A 1 115 ? -4.560 -7.685 -5.904 1.00 96.62 115 PRO A C 1
ATOM 827 O O . PRO A 1 115 ? -3.930 -7.897 -4.872 1.00 96.62 115 PRO A O 1
ATOM 830 N N . LEU A 1 116 ? -4.734 -6.446 -6.382 1.00 96.44 116 LEU A N 1
ATOM 831 C CA . LEU A 1 116 ? -4.194 -5.260 -5.711 1.00 96.44 116 LEU A CA 1
ATOM 832 C C . LEU A 1 116 ? -4.819 -5.067 -4.321 1.00 96.44 116 LEU A C 1
ATOM 834 O O . LEU A 1 116 ? -4.109 -4.799 -3.360 1.00 96.44 116 LEU A O 1
ATOM 838 N N . PHE A 1 117 ? -6.138 -5.244 -4.205 1.00 96.31 117 PHE A N 1
ATOM 839 C CA . PHE A 1 117 ? -6.834 -5.192 -2.917 1.00 96.31 117 PHE A CA 1
ATOM 840 C C . PHE A 1 117 ? -6.339 -6.287 -1.969 1.00 96.31 117 PHE A C 1
ATOM 842 O O . PHE A 1 117 ? -6.060 -5.997 -0.811 1.00 96.31 117 PHE A O 1
ATOM 849 N N . VAL A 1 118 ? -6.203 -7.522 -2.462 1.00 97.38 118 VAL A N 1
ATOM 850 C CA . VAL A 1 118 ? -5.689 -8.654 -1.676 1.00 97.38 118 VAL A CA 1
ATOM 851 C C . VAL A 1 118 ? -4.303 -8.343 -1.117 1.00 97.38 118 VAL A C 1
ATOM 853 O O . VAL A 1 118 ? -4.089 -8.507 0.079 1.00 97.38 118 VAL A O 1
ATOM 856 N N . GLY A 1 119 ? -3.400 -7.824 -1.953 1.00 97.38 119 GLY A N 1
ATOM 857 C CA . GLY A 1 119 ? -2.064 -7.434 -1.517 1.00 97.38 119 GLY A CA 1
ATOM 858 C C . GLY A 1 119 ? -2.089 -6.381 -0.402 1.00 97.38 119 GLY A C 1
ATOM 859 O O . GLY A 1 119 ? -1.445 -6.567 0.623 1.00 97.38 119 GLY A O 1
ATOM 860 N N . TRP A 1 120 ? -2.873 -5.309 -0.558 1.00 97.38 120 TRP A N 1
ATOM 861 C CA . TRP A 1 120 ? -3.007 -4.263 0.469 1.00 97.38 120 TRP A CA 1
ATOM 862 C C . TRP A 1 120 ? -3.640 -4.773 1.770 1.00 97.38 120 TRP A C 1
ATOM 864 O O . TRP A 1 120 ? -3.156 -4.458 2.857 1.00 97.38 120 TRP A O 1
ATOM 874 N N . ARG A 1 121 ? -4.690 -5.597 1.671 1.00 96.88 121 ARG A N 1
ATOM 875 C CA . ARG A 1 121 ? -5.351 -6.229 2.823 1.00 96.88 121 ARG A CA 1
ATOM 876 C C . ARG A 1 121 ? -4.372 -7.045 3.666 1.00 96.88 121 ARG A C 1
ATOM 878 O O . ARG A 1 121 ? -4.495 -7.056 4.889 1.00 96.88 121 ARG A O 1
ATOM 885 N N . ASP A 1 122 ? -3.448 -7.740 3.010 1.00 96.44 122 ASP A N 1
ATOM 886 C CA . ASP A 1 122 ? -2.545 -8.693 3.652 1.00 96.44 122 ASP A CA 1
ATOM 887 C C . ASP A 1 122 ? -1.253 -8.029 4.176 1.00 96.44 122 ASP A C 1
ATOM 889 O O . ASP A 1 122 ? -0.446 -8.689 4.834 1.00 96.44 122 ASP A O 1
ATOM 893 N N . MET A 1 123 ? -1.068 -6.718 3.960 1.00 97.75 123 MET A N 1
ATOM 894 C CA . MET A 1 123 ? 0.048 -5.972 4.546 1.00 97.75 123 MET A CA 1
ATOM 895 C C . MET A 1 123 ? -0.022 -5.952 6.086 1.00 97.75 123 MET A C 1
ATOM 897 O O . MET A 1 123 ? -1.114 -5.907 6.666 1.00 97.75 123 MET A O 1
ATOM 901 N N . PRO A 1 124 ? 1.126 -5.949 6.793 1.00 96.25 124 PRO A N 1
ATOM 902 C CA . PRO A 1 124 ? 1.144 -5.911 8.253 1.00 96.25 124 PRO A CA 1
ATOM 903 C C . PRO A 1 124 ? 0.383 -4.709 8.818 1.00 96.25 124 PRO A C 1
ATOM 905 O O . PRO A 1 124 ? 0.561 -3.582 8.359 1.00 96.25 124 PRO A O 1
ATOM 908 N N . ARG A 1 125 ? -0.447 -4.960 9.836 1.00 94.62 125 ARG A N 1
ATOM 909 C CA . ARG A 1 125 ? -1.222 -3.933 10.547 1.00 94.62 125 ARG A CA 1
ATOM 910 C C . ARG A 1 125 ? -0.556 -3.524 11.857 1.00 94.62 125 ARG A C 1
ATOM 912 O O . ARG A 1 125 ? 0.003 -4.399 12.525 1.00 94.62 125 ARG A O 1
ATOM 919 N N . PRO A 1 126 ? -0.684 -2.255 12.290 1.00 96.25 126 PRO A N 1
ATOM 920 C CA . PRO A 1 126 ? -0.337 -1.862 13.648 1.00 96.25 126 PRO A CA 1
ATOM 921 C C . PRO A 1 126 ? -1.110 -2.710 14.665 1.00 96.25 126 PRO A C 1
ATOM 923 O O . PRO A 1 126 ? -2.302 -2.986 14.488 1.00 96.25 126 PRO A O 1
ATOM 926 N N . ALA A 1 127 ? -0.427 -3.158 15.720 1.00 94.19 127 ALA A N 1
ATOM 927 C CA . ALA A 1 127 ? -1.018 -4.038 16.727 1.00 94.19 127 ALA A CA 1
ATOM 928 C C . ALA A 1 127 ? -2.125 -3.329 17.519 1.00 94.19 127 ALA A C 1
ATOM 930 O O . ALA A 1 127 ? -3.195 -3.904 17.723 1.00 94.19 127 ALA A O 1
ATOM 931 N N . ASP A 1 128 ? -1.880 -2.076 17.892 1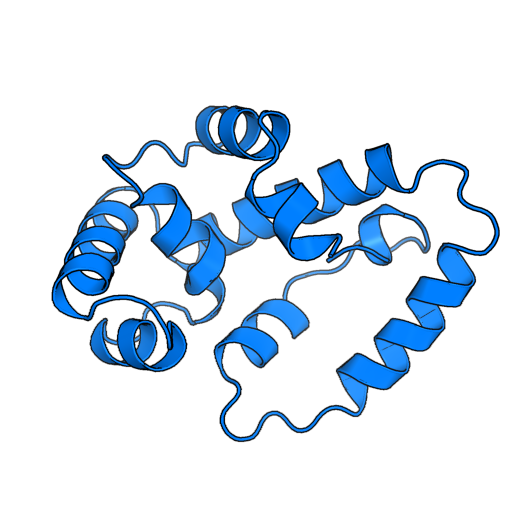.00 94.88 128 ASP A N 1
ATOM 932 C CA . ASP A 1 128 ? -2.797 -1.287 18.701 1.00 94.88 128 ASP A CA 1
ATOM 933 C C . ASP A 1 128 ? -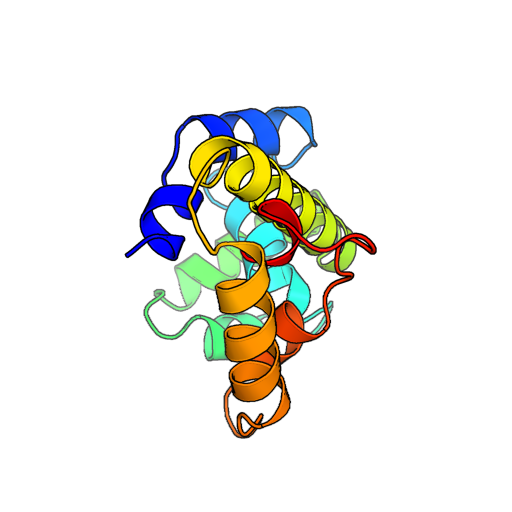3.946 -0.715 17.853 1.00 94.88 128 ASP A C 1
ATOM 935 O O . ASP A 1 128 ? -3.718 -0.226 16.737 1.00 94.88 128 ASP A O 1
ATOM 939 N N . PRO A 1 129 ? -5.196 -0.759 18.353 1.00 95.50 129 PRO A N 1
ATOM 940 C CA . PRO A 1 129 ? -6.294 0.002 17.776 1.00 95.50 129 PRO A CA 1
ATOM 941 C C . PRO A 1 129 ? -5.957 1.493 17.704 1.00 95.50 129 PRO A C 1
ATOM 943 O O . PRO A 1 129 ? -5.275 2.033 18.571 1.00 95.50 129 PRO A O 1
ATOM 946 N N . GLY A 1 130 ? -6.451 2.166 16.666 1.00 97.06 130 GLY A N 1
ATOM 947 C CA . GLY A 1 130 ? -6.318 3.612 16.555 1.00 97.06 130 GLY A CA 1
ATOM 948 C C . GLY A 1 130 ? -6.250 4.126 15.118 1.00 97.06 130 GLY A C 1
ATOM 949 O O . GLY A 1 130 ? -6.473 3.369 14.167 1.00 97.06 130 GLY A O 1
ATOM 950 N N . PRO A 1 131 ? -5.929 5.420 14.956 1.00 97.25 131 PRO A N 1
ATOM 951 C CA . PRO A 1 131 ? -5.783 6.105 13.671 1.00 97.25 131 PRO A CA 1
ATOM 952 C C . PRO A 1 131 ? -4.937 5.364 12.622 1.00 97.25 131 PRO A C 1
ATOM 954 O O . PRO A 1 131 ? -5.430 5.099 11.528 1.00 97.25 131 PRO A O 1
ATOM 957 N N . ALA A 1 132 ? -3.709 4.954 12.969 1.00 97.12 132 ALA A N 1
ATOM 958 C CA . ALA A 1 132 ? -2.801 4.254 12.051 1.00 97.12 132 ALA A CA 1
ATOM 959 C C . ALA A 1 132 ? -3.370 2.920 11.558 1.00 97.12 132 ALA A C 1
ATOM 961 O O . ALA A 1 132 ? -3.285 2.589 10.383 1.00 97.12 132 ALA A O 1
ATOM 962 N N . ARG A 1 133 ? -3.974 2.147 12.466 1.00 96.44 133 ARG A N 1
ATOM 963 C CA . ARG A 1 133 ? -4.575 0.853 12.135 1.00 96.44 133 ARG A CA 1
ATOM 964 C C . ARG A 1 133 ? -5.845 1.002 11.300 1.00 96.44 133 ARG A C 1
ATOM 966 O O . ARG A 1 133 ? -6.140 0.154 10.467 1.00 96.44 133 ARG A O 1
ATOM 973 N N . THR A 1 134 ? -6.598 2.073 11.543 1.00 96.38 134 THR A N 1
ATOM 974 C CA . THR A 1 134 ? -7.843 2.379 10.827 1.00 96.38 134 THR A CA 1
ATOM 975 C C . THR A 1 134 ? -7.578 2.814 9.386 1.00 96.38 134 THR A C 1
ATOM 977 O O . THR A 1 134 ? -8.433 2.607 8.526 1.00 96.38 134 THR A O 1
ATOM 980 N N . PHE A 1 135 ? -6.413 3.407 9.115 1.00 95.12 135 PHE A N 1
ATOM 981 C CA . PHE A 1 135 ? -6.042 3.930 7.806 1.00 95.12 135 PHE A CA 1
ATOM 982 C C . PHE A 1 135 ? -4.822 3.196 7.239 1.00 95.12 135 PHE A C 1
ATOM 984 O O . PHE A 1 135 ? -3.680 3.626 7.395 1.00 95.12 135 PHE A O 1
ATOM 991 N N . GLN A 1 136 ? -5.106 2.071 6.586 1.00 85.19 136 GLN A N 1
ATOM 992 C CA . GLN A 1 136 ? -4.147 1.181 5.940 1.00 85.19 136 GLN A CA 1
ATOM 993 C C . GLN A 1 136 ? -4.737 0.602 4.654 1.00 85.19 136 GLN A C 1
ATOM 995 O O . GLN A 1 136 ? -5.929 0.216 4.676 1.00 85.19 136 GLN A O 1
#

Radius of gyration: 15.02 Å; chains: 1; bounding box: 32×29×40 Å

Secondary structure (DSSP, 8-state):
-HHHHHHH-HHHHHHHHHTT---TTTHHHHHHHSGGG-S--HHHHHHHHTTS-HHHHHHHHHHHHHHS-HHHHHHHHHHHHHHHHHHHTTT-TTHHHHHHHHHHHHHHS--TT-HHHHHHHTSPPPSS-SHHHH--

pLDDT: mean 95.01, std 4.52, range [66.5, 98.31]

Sequence (136 aa):
MLAMAWLLDESTIRRGAELGLTAEGMGGYAVGRLGVLGDCPIDNVVGAAYFWEPATMTAMVEAGRAAMSPAEGAAVYTQICQEWGAEKLAGMEGVERLGEILEKVVASASPLGAPLFVGWRDMPRPADPGPARTFQ

Foldseek 3Di:
DVVVVLVPPPLLVVLLVVLQLPQPDCLLVLLQQLLLLFPDPQVVSLLQVPPDDSVVSSVSPVSNCVRDGSVSSPLSNLVSQLVVQCPPCPPPPCLLVLLVVVLVVLVPDDCPSNSSSVSNNPHDADPDRDRSRSGD